Protein AF-A0A544VQ57-F1 (afdb_monomer_lite)

Sequence (130 aa):
FIDRKHGREEISYPDVQWQHESLKPVLEPTYGIILYQEQVMQIAQVLSGYTLGGADMLRRAMGKKKPEEMAKQRSVFAEGAEKNGINAELAMKIFDLVEKFAGYGFNKSHSAAYALVSYQTLWLKAHYPA

Organism: NCBI:txid49897

Radius of gyration: 17.2 Å; chains: 1; bounding box: 45×35×52 Å

Foldseek 3Di:
DVCLVVVNDQAAQQDPVQGDPLSCVLCVVVSNDQAALVSQLVLLCRQQVDDSVRSVQQLVCLQVVDPVSPVVNLVSSLNSNVVVVHDSVSSSVVVVVSSVCSNRHHHVVVVVVVVVVVVVVVVCCVPPVD

pLDDT: mean 94.95, std 3.56, range [80.88, 98.56]

InterPro domains:
  IPR004805 Error-prone DNA polymerase/DNA polymerase III subunit alpha DnaE/PolC [PTHR32294] (1-130)
  IPR040982 DNA polymerase III alpha subunit finger domain [PF17657] (1-85)

Secondary structure (DSSP, 8-state):
-HHHHTTSS---SB-SSSB-GGGHHHHGGGTT---BHHHHHHHHHHHH---HHHHHHHHHHHHHT-HHHHHHHHHHHHHHHHHTT--HHHHHHHHHHHHHHHTT-B-HHHHHHHHHHHHHHHHHHHH---

Structure (mmCIF, N/CA/C/O backbone):
data_AF-A0A544VQ57-F1
#
_entry.id   AF-A0A544VQ57-F1
#
loop_
_atom_site.group_PDB
_atom_site.id
_atom_site.type_symbol
_atom_site.label_atom_id
_atom_site.label_alt_id
_atom_site.label_comp_id
_atom_site.label_asym_id
_atom_site.label_entity_id
_atom_site.label_seq_id
_atom_site.pdbx_PDB_ins_code
_atom_site.Cartn_x
_atom_site.Cartn_y
_atom_site.Cartn_z
_atom_site.occupancy
_atom_site.B_iso_or_equiv
_atom_site.auth_seq_id
_atom_site.auth_comp_id
_atom_site.auth_asym_id
_atom_site.auth_atom_id
_atom_site.pdbx_PDB_model_num
ATOM 1 N N . PHE A 1 1 ? 7.131 -12.329 -1.951 1.00 92.88 1 PHE A N 1
ATOM 2 C CA . PHE A 1 1 ? 6.910 -11.797 -3.321 1.00 92.88 1 PHE A CA 1
ATOM 3 C C . PHE A 1 1 ? 7.220 -12.847 -4.374 1.00 92.88 1 PHE A C 1
ATOM 5 O O . PHE A 1 1 ? 6.317 -13.197 -5.113 1.00 92.88 1 PHE A O 1
ATOM 12 N N . ILE A 1 2 ? 8.463 -13.348 -4.451 1.00 97.25 2 ILE A N 1
ATOM 13 C CA . ILE A 1 2 ? 8.893 -14.282 -5.507 1.00 97.25 2 ILE A CA 1
ATOM 14 C C . ILE A 1 2 ? 8.024 -15.549 -5.532 1.00 97.25 2 ILE A C 1
ATOM 16 O O . ILE A 1 2 ? 7.476 -15.872 -6.581 1.00 97.25 2 ILE A O 1
ATOM 20 N N . ASP A 1 3 ? 7.837 -16.229 -4.400 1.00 97.69 3 ASP A N 1
ATOM 21 C CA . ASP A 1 3 ? 7.051 -17.472 -4.363 1.00 97.69 3 ASP A CA 1
ATOM 22 C C . ASP A 1 3 ? 5.581 -17.257 -4.725 1.00 97.69 3 ASP A C 1
ATOM 24 O O . ASP A 1 3 ? 5.069 -17.957 -5.597 1.00 97.69 3 ASP A O 1
ATOM 28 N N . ARG A 1 4 ? 4.944 -16.210 -4.186 1.00 96.94 4 ARG A N 1
ATOM 29 C CA . ARG A 1 4 ? 3.589 -15.789 -4.586 1.00 96.94 4 ARG A CA 1
ATOM 30 C C . ARG A 1 4 ? 3.475 -15.464 -6.079 1.00 96.94 4 ARG A C 1
ATOM 32 O O . ARG A 1 4 ? 2.544 -15.915 -6.734 1.00 96.94 4 ARG A O 1
ATOM 39 N N . LYS A 1 5 ? 4.445 -14.733 -6.646 1.00 96.25 5 LYS A N 1
ATOM 40 C CA . LYS A 1 5 ? 4.489 -14.409 -8.085 1.00 96.25 5 LYS A CA 1
ATOM 41 C C . LYS A 1 5 ? 4.545 -15.661 -8.961 1.00 96.25 5 LYS A C 1
ATOM 43 O O . LYS A 1 5 ? 4.015 -15.657 -10.066 1.00 96.25 5 LYS A O 1
ATOM 48 N N . HIS A 1 6 ? 5.197 -16.712 -8.479 1.00 97.50 6 HIS A N 1
ATOM 49 C CA . HIS A 1 6 ? 5.323 -17.983 -9.183 1.00 97.50 6 HIS A CA 1
ATOM 50 C C . HIS A 1 6 ? 4.289 -19.034 -8.751 1.00 97.50 6 HIS A C 1
ATOM 52 O O . HIS A 1 6 ? 4.428 -20.191 -9.137 1.00 97.50 6 HIS A O 1
ATOM 58 N N . GLY A 1 7 ? 3.279 -18.662 -7.956 1.00 96.00 7 GLY A N 1
ATOM 59 C CA . GLY A 1 7 ? 2.218 -19.573 -7.518 1.00 96.00 7 GLY A CA 1
ATOM 60 C C . GLY A 1 7 ? 2.679 -20.692 -6.577 1.00 96.00 7 GLY A C 1
ATOM 61 O O . GLY A 1 7 ? 2.006 -21.709 -6.475 1.00 96.00 7 GLY A O 1
ATOM 62 N N . ARG A 1 8 ? 3.830 -20.533 -5.909 1.00 97.50 8 ARG A N 1
ATOM 63 C CA . ARG A 1 8 ? 4.362 -21.505 -4.932 1.00 97.50 8 ARG A CA 1
ATOM 64 C C . ARG A 1 8 ? 3.895 -21.251 -3.499 1.00 97.50 8 ARG A C 1
ATOM 66 O O . ARG A 1 8 ? 4.124 -22.080 -2.628 1.00 97.50 8 ARG A O 1
ATOM 73 N N . GLU A 1 9 ? 3.276 -20.103 -3.260 1.00 96.12 9 GLU A N 1
ATOM 74 C CA . GLU A 1 9 ? 2.713 -19.684 -1.978 1.00 96.12 9 GLU A CA 1
ATOM 75 C C . GLU A 1 9 ? 1.345 -19.051 -2.256 1.00 96.12 9 GLU A C 1
ATOM 77 O O . GLU A 1 9 ? 1.218 -18.260 -3.198 1.00 96.12 9 GLU A O 1
ATOM 82 N N . GLU A 1 10 ? 0.334 -19.390 -1.454 1.00 95.19 10 GLU A N 1
ATOM 83 C CA . GLU A 1 10 ? -0.982 -18.756 -1.544 1.00 95.19 10 GLU A CA 1
ATOM 84 C C . GLU A 1 10 ? -0.903 -17.259 -1.215 1.00 95.19 10 GLU A C 1
ATOM 86 O O . GLU A 1 10 ? -0.103 -16.804 -0.392 1.00 95.19 10 GLU A O 1
ATOM 91 N N . ILE A 1 11 ? -1.737 -16.466 -1.887 1.00 96.81 11 ILE A N 1
ATOM 92 C CA . ILE A 1 11 ? -1.783 -15.019 -1.685 1.00 96.81 11 ILE A CA 1
ATOM 93 C C . ILE A 1 11 ? -2.802 -14.706 -0.594 1.00 96.81 11 ILE A C 1
ATOM 95 O O . ILE A 1 11 ? -3.976 -15.041 -0.722 1.00 96.81 11 ILE A O 1
ATOM 99 N N . SER A 1 12 ? -2.353 -13.999 0.440 1.00 96.38 12 SER A N 1
ATOM 100 C CA . SER A 1 12 ? -3.200 -13.457 1.508 1.00 96.38 12 SER A CA 1
ATOM 101 C C . SER A 1 12 ? -3.173 -11.931 1.501 1.00 96.38 12 SER A C 1
ATOM 103 O O . SER A 1 12 ? -2.200 -11.330 1.042 1.00 96.38 12 SER A O 1
ATOM 105 N N . TYR A 1 13 ? -4.224 -11.294 2.018 1.00 96.75 13 TYR A N 1
ATOM 106 C CA . TYR A 1 13 ? -4.418 -9.843 1.902 1.00 96.75 13 TYR A CA 1
ATOM 107 C C . TYR A 1 13 ? -4.610 -9.153 3.267 1.00 96.75 13 TYR A C 1
ATOM 109 O O . TYR A 1 13 ? -5.754 -8.929 3.665 1.00 96.75 13 TYR A O 1
ATOM 117 N N . PRO A 1 14 ? -3.538 -8.738 3.978 1.00 94.94 14 PRO A N 1
ATOM 118 C CA . PRO A 1 14 ? -2.111 -8.902 3.656 1.00 94.94 14 PRO A CA 1
ATOM 119 C C . PRO A 1 14 ? -1.441 -10.167 4.223 1.00 94.94 14 PRO A C 1
ATOM 121 O O . PRO A 1 14 ? -0.365 -10.555 3.761 1.00 94.94 14 PRO A O 1
ATOM 124 N N . ASP A 1 15 ? -2.036 -10.781 5.245 1.00 95.81 15 ASP A N 1
ATOM 125 C CA . ASP A 1 15 ? -1.423 -11.838 6.055 1.00 95.81 15 ASP A CA 1
ATOM 126 C C . ASP A 1 15 ? -2.320 -13.079 6.130 1.00 95.81 15 ASP A C 1
ATOM 128 O O . ASP A 1 15 ? -3.535 -12.973 6.009 1.00 95.81 15 ASP A O 1
ATOM 132 N N . VAL A 1 16 ? -1.730 -14.260 6.328 1.00 93.69 16 VAL A N 1
ATOM 133 C CA . VAL A 1 16 ? -2.462 -15.539 6.352 1.00 93.69 16 VAL A CA 1
ATOM 134 C C . VAL A 1 16 ? -3.528 -15.559 7.452 1.00 93.69 16 VAL A C 1
ATOM 136 O O . VAL A 1 16 ? -4.631 -16.058 7.232 1.00 93.69 16 VAL A O 1
ATOM 139 N N . GLN A 1 17 ? -3.209 -14.998 8.620 1.00 94.44 17 GLN A N 1
ATOM 140 C CA . GLN A 1 17 ? -4.100 -14.958 9.780 1.00 94.44 17 GLN A CA 1
ATOM 141 C C . GLN A 1 17 ? -4.955 -13.691 9.785 1.00 94.44 17 GLN A C 1
ATOM 143 O O . GLN A 1 17 ? -6.139 -13.736 10.113 1.00 94.44 17 GLN A O 1
ATOM 148 N N . TRP A 1 18 ? -4.356 -12.561 9.411 1.00 96.00 18 TRP A N 1
ATOM 149 C CA . TRP A 1 18 ? -4.965 -11.239 9.543 1.00 96.00 18 TRP A CA 1
ATOM 150 C C . TRP A 1 18 ? -5.214 -10.626 8.165 1.00 96.00 18 TRP A C 1
ATOM 152 O O . TRP A 1 18 ? -4.515 -9.705 7.739 1.00 96.00 18 TRP A O 1
ATOM 162 N N . GLN A 1 19 ? -6.208 -11.163 7.458 1.00 95.94 19 GLN A N 1
ATOM 163 C CA . GLN A 1 19 ? -6.617 -10.705 6.129 1.00 95.94 19 GLN A CA 1
ATOM 164 C C . GLN A 1 19 ? -8.095 -10.356 6.052 1.00 95.94 19 GLN A C 1
ATOM 166 O O . GLN A 1 19 ? -8.917 -10.853 6.817 1.00 95.94 19 GLN A O 1
ATOM 171 N N . HIS A 1 20 ? -8.422 -9.506 5.083 1.00 96.69 20 HIS A N 1
ATOM 172 C CA . HIS A 1 20 ? -9.793 -9.128 4.782 1.00 96.69 20 HIS A CA 1
ATOM 173 C C . HIS A 1 20 ? -9.979 -8.982 3.267 1.00 96.69 20 HIS A C 1
ATOM 175 O O . HIS A 1 20 ? -9.172 -8.330 2.602 1.00 96.69 20 HIS A O 1
ATOM 181 N N . GLU A 1 21 ? -11.050 -9.557 2.709 1.00 95.44 21 GLU A N 1
ATOM 182 C CA . GLU A 1 21 ? -11.279 -9.603 1.253 1.00 95.44 21 GLU A CA 1
ATOM 183 C C . GLU A 1 21 ? -11.328 -8.214 0.606 1.00 95.44 21 GLU A C 1
ATOM 185 O O . GLU A 1 21 ? -10.853 -8.032 -0.516 1.00 95.44 21 GLU A O 1
ATOM 190 N N . SER A 1 22 ? -11.825 -7.208 1.333 1.00 96.38 22 SER A N 1
ATOM 191 C CA . SER A 1 22 ? -11.872 -5.824 0.844 1.00 96.38 22 SER A CA 1
ATOM 192 C C . SER A 1 22 ? -10.492 -5.238 0.523 1.00 96.38 22 SER A C 1
ATOM 194 O O . SER A 1 22 ? -10.404 -4.269 -0.227 1.00 96.38 22 SER A O 1
ATOM 196 N N . LEU A 1 23 ? -9.403 -5.825 1.035 1.00 97.50 23 LEU A N 1
ATOM 197 C CA . LEU A 1 23 ? -8.037 -5.395 0.738 1.00 97.50 23 LEU A CA 1
ATOM 198 C C . LEU A 1 23 ? -7.478 -5.972 -0.560 1.00 97.50 23 LEU A C 1
ATOM 200 O O . LEU A 1 23 ? -6.453 -5.483 -1.046 1.00 97.50 23 LEU A O 1
ATOM 204 N N . LYS A 1 24 ? -8.137 -6.974 -1.153 1.00 97.44 24 LYS A N 1
ATOM 205 C CA . LYS A 1 24 ? -7.690 -7.591 -2.404 1.00 97.44 24 LYS A CA 1
ATOM 206 C C . LYS A 1 24 ? -7.453 -6.557 -3.516 1.00 97.44 24 LYS A C 1
ATOM 208 O O . LYS A 1 24 ? -6.339 -6.541 -4.031 1.00 97.44 24 LYS A O 1
ATOM 213 N N . PRO A 1 25 ? -8.371 -5.619 -3.827 1.00 97.12 25 PRO A N 1
ATOM 214 C CA . PRO A 1 25 ? -8.140 -4.622 -4.879 1.00 97.12 25 PRO A CA 1
ATOM 215 C C . PRO A 1 25 ? -6.920 -3.717 -4.633 1.00 97.12 25 PRO A C 1
ATOM 217 O O . PRO A 1 25 ? -6.317 -3.210 -5.576 1.00 97.12 25 PRO A O 1
ATOM 220 N N . VAL A 1 26 ? -6.543 -3.505 -3.368 1.00 97.12 26 VAL A N 1
ATOM 221 C CA . VAL A 1 26 ? -5.418 -2.640 -2.974 1.00 97.12 26 VAL A CA 1
ATOM 222 C C . VAL A 1 26 ? -4.079 -3.378 -3.077 1.00 97.12 26 VAL A C 1
ATOM 224 O O . VAL A 1 26 ? -3.057 -2.794 -3.454 1.00 97.12 26 VAL A O 1
ATOM 227 N N . LEU A 1 27 ? -4.072 -4.665 -2.730 1.00 97.50 27 LEU A N 1
ATOM 228 C CA . LEU A 1 27 ? -2.858 -5.454 -2.510 1.00 97.50 27 LEU A CA 1
ATOM 229 C C . LEU A 1 27 ? -2.600 -6.518 -3.588 1.00 97.50 27 LEU A C 1
ATOM 231 O O . LEU A 1 27 ? -1.501 -7.064 -3.658 1.00 97.50 27 LEU A O 1
ATOM 235 N N . GLU A 1 28 ? -3.567 -6.809 -4.455 1.00 97.00 28 GLU A N 1
ATOM 236 C CA . GLU A 1 28 ? -3.426 -7.759 -5.564 1.00 97.00 28 GLU A CA 1
ATOM 237 C C . GLU A 1 28 ? -2.257 -7.430 -6.505 1.00 97.00 28 GLU A C 1
ATOM 239 O O . GLU A 1 28 ? -1.450 -8.332 -6.747 1.00 97.00 28 GLU A O 1
ATOM 244 N N . PRO A 1 29 ? -2.035 -6.169 -6.936 1.00 95.81 29 PRO A N 1
ATOM 245 C CA . PRO A 1 29 ? -0.890 -5.836 -7.789 1.00 95.81 29 PRO A CA 1
ATOM 246 C C . PRO A 1 29 ? 0.481 -6.115 -7.150 1.00 95.81 29 PRO A C 1
ATOM 248 O O . PRO A 1 29 ? 1.491 -6.170 -7.851 1.00 95.81 29 PRO A O 1
ATOM 251 N N . THR A 1 30 ? 0.535 -6.266 -5.824 1.00 96.81 30 THR A N 1
ATOM 252 C CA . THR A 1 30 ? 1.752 -6.552 -5.051 1.00 96.81 30 THR A CA 1
ATOM 253 C C . THR A 1 30 ? 1.709 -7.925 -4.377 1.00 96.81 30 THR A C 1
ATOM 255 O O . THR A 1 30 ? 2.484 -8.181 -3.455 1.00 96.81 30 THR A O 1
ATOM 258 N N . TYR A 1 31 ? 0.851 -8.838 -4.849 1.00 97.31 31 TYR A N 1
ATOM 259 C CA . TYR A 1 31 ? 0.716 -10.204 -4.326 1.00 97.31 31 TYR A CA 1
ATOM 260 C C . TYR A 1 31 ? 0.440 -10.243 -2.813 1.00 97.31 31 TYR A C 1
ATOM 262 O O . TYR A 1 31 ? 1.050 -11.018 -2.069 1.00 97.31 31 TYR A O 1
ATOM 270 N N . GLY A 1 32 ? -0.437 -9.360 -2.333 1.00 96.38 32 GLY A N 1
ATOM 271 C CA . GLY A 1 32 ? -0.813 -9.291 -0.921 1.00 96.38 32 GLY A CA 1
ATOM 272 C C . GLY A 1 32 ? 0.145 -8.491 -0.037 1.00 96.38 32 GLY A C 1
ATOM 273 O O . GLY A 1 32 ? -0.111 -8.315 1.147 1.00 96.38 32 GLY A O 1
ATOM 274 N N . ILE A 1 33 ? 1.258 -7.994 -0.580 1.00 95.50 33 ILE A N 1
ATOM 275 C CA . ILE A 1 33 ? 2.308 -7.344 0.212 1.00 95.50 33 ILE A CA 1
ATOM 276 C C . ILE A 1 33 ? 2.041 -5.844 0.296 1.00 95.50 33 ILE A C 1
ATOM 278 O O . ILE A 1 33 ? 1.910 -5.180 -0.733 1.00 95.50 33 ILE A O 1
ATOM 282 N N . ILE A 1 34 ? 2.024 -5.294 1.510 1.00 95.50 34 ILE A N 1
ATOM 283 C CA . ILE A 1 34 ? 2.015 -3.843 1.727 1.00 95.50 34 ILE A CA 1
ATOM 284 C C . ILE A 1 34 ? 3.404 -3.312 1.364 1.00 95.50 34 ILE A C 1
ATOM 286 O O . ILE A 1 34 ? 4.378 -3.574 2.067 1.00 95.50 34 ILE A O 1
ATOM 290 N N . LEU A 1 35 ? 3.499 -2.597 0.244 1.00 94.94 35 LEU A N 1
ATOM 291 C CA . LEU A 1 35 ? 4.768 -2.123 -0.314 1.00 94.94 35 LEU A CA 1
ATOM 292 C C . LEU A 1 35 ? 4.803 -0.601 -0.468 1.00 94.94 35 LEU A C 1
ATOM 294 O O . LEU A 1 35 ? 5.837 0.028 -0.234 1.00 94.94 35 LEU A O 1
ATOM 298 N N . TYR A 1 36 ? 3.682 -0.008 -0.877 1.00 95.25 36 TYR A N 1
ATOM 299 C CA . TYR A 1 36 ? 3.613 1.407 -1.219 1.00 95.25 36 TYR A CA 1
ATOM 300 C C . TYR A 1 36 ? 2.905 2.245 -0.157 1.00 95.25 36 TYR A C 1
ATOM 302 O O . TYR A 1 36 ? 1.953 1.808 0.489 1.00 95.25 36 TYR A O 1
ATOM 310 N N . GLN A 1 37 ? 3.322 3.502 -0.043 1.00 93.94 37 GLN A N 1
ATOM 311 C CA . GLN A 1 37 ? 2.674 4.514 0.791 1.00 93.94 37 GLN A CA 1
ATOM 312 C C . GLN A 1 37 ? 1.204 4.714 0.413 1.00 93.94 37 GLN A C 1
ATOM 314 O O . GLN A 1 37 ? 0.342 4.861 1.274 1.00 93.94 37 GLN A O 1
ATOM 319 N N . GLU A 1 38 ? 0.906 4.669 -0.879 1.00 94.25 38 GLU A N 1
ATOM 320 C CA . GLU A 1 38 ? -0.441 4.789 -1.416 1.00 94.25 38 GLU A CA 1
ATOM 321 C C . GLU A 1 38 ? -1.332 3.613 -0.980 1.00 94.25 38 GLU A C 1
ATOM 323 O O . GLU A 1 38 ? -2.519 3.811 -0.734 1.00 94.25 38 GLU A O 1
ATOM 328 N N . GLN A 1 39 ? -0.767 2.412 -0.790 1.00 96.31 39 GLN A N 1
ATOM 329 C CA . GLN A 1 39 ? -1.519 1.263 -0.269 1.00 96.31 39 GLN A CA 1
ATOM 330 C C . GLN A 1 39 ? -1.886 1.450 1.203 1.00 96.31 39 GLN A C 1
ATOM 332 O O . GLN A 1 39 ? -3.010 1.142 1.580 1.00 96.31 39 GLN A O 1
ATOM 337 N N . VAL A 1 40 ? -0.987 2.010 2.024 1.00 94.44 40 VAL A N 1
ATOM 338 C CA . VAL A 1 40 ? -1.287 2.370 3.426 1.00 94.44 40 VAL A CA 1
ATOM 339 C C . VAL A 1 40 ? -2.500 3.296 3.491 1.00 94.44 40 VAL A C 1
ATOM 341 O O . VAL A 1 40 ? -3.420 3.073 4.276 1.00 94.44 40 VAL A O 1
ATOM 344 N N . MET A 1 41 ? -2.525 4.308 2.621 1.00 95.12 41 MET A N 1
ATOM 345 C CA . MET A 1 41 ? -3.645 5.238 2.542 1.00 95.12 41 MET A CA 1
ATOM 346 C C . MET A 1 41 ? -4.935 4.514 2.138 1.00 95.12 41 MET A C 1
ATOM 348 O O . MET A 1 41 ? -5.937 4.631 2.835 1.00 95.12 41 MET A O 1
ATOM 352 N N . GLN A 1 42 ? -4.902 3.723 1.062 1.00 96.75 42 GLN A N 1
ATOM 353 C CA . GLN A 1 42 ? -6.070 2.992 0.563 1.00 96.75 42 GLN A CA 1
ATOM 354 C C . GLN A 1 42 ? -6.624 1.979 1.575 1.00 96.75 42 GLN A C 1
ATOM 356 O O . GLN A 1 42 ? -7.840 1.876 1.706 1.00 96.75 42 GLN A O 1
ATOM 361 N N . ILE A 1 43 ? -5.769 1.284 2.335 1.00 97.06 43 ILE A N 1
ATOM 362 C CA . ILE A 1 43 ? -6.197 0.371 3.410 1.00 97.06 43 ILE A CA 1
ATOM 363 C C . ILE A 1 43 ? -7.045 1.118 4.446 1.00 97.06 43 ILE A C 1
ATOM 365 O O . ILE A 1 43 ? -8.109 0.636 4.823 1.00 97.06 43 ILE A O 1
ATOM 369 N N . ALA A 1 44 ? -6.624 2.314 4.865 1.00 96.75 44 ALA A N 1
ATOM 370 C CA . ALA A 1 44 ? -7.381 3.118 5.825 1.00 96.75 44 ALA A CA 1
ATOM 371 C C . ALA A 1 44 ? -8.720 3.619 5.268 1.00 96.75 44 ALA A C 1
ATOM 373 O O . ALA A 1 44 ? -9.706 3.698 6.001 1.00 96.75 44 ALA A O 1
ATOM 374 N N . GLN A 1 45 ? -8.784 3.933 3.972 1.00 97.50 45 GLN A N 1
ATOM 375 C CA . GLN A 1 45 ? -10.048 4.305 3.330 1.00 97.50 45 GLN A CA 1
ATOM 376 C C . GLN A 1 45 ? -11.012 3.120 3.277 1.00 97.50 45 GLN A C 1
ATOM 378 O O . GLN A 1 45 ? -12.178 3.260 3.633 1.00 97.50 45 GLN A O 1
ATOM 383 N N . VAL A 1 46 ? -10.511 1.957 2.861 1.00 97.25 46 VAL A N 1
ATOM 384 C CA . VAL A 1 46 ? -11.311 0.744 2.678 1.00 97.25 46 VAL A CA 1
ATOM 385 C C . VAL A 1 46 ? -11.796 0.181 4.010 1.00 97.25 46 VAL A C 1
ATOM 387 O O . VAL A 1 46 ? -12.967 -0.168 4.123 1.00 97.25 46 VAL A O 1
ATOM 390 N N . LEU A 1 47 ? -10.918 0.072 5.010 1.00 97.12 47 LEU A N 1
ATOM 391 C CA . LEU A 1 47 ? -11.286 -0.533 6.289 1.00 97.12 47 LEU A CA 1
ATOM 392 C C . LEU A 1 47 ? -11.972 0.455 7.220 1.00 97.12 47 LEU A C 1
ATOM 394 O O . LEU A 1 47 ? -12.928 0.074 7.877 1.00 97.12 47 LEU A O 1
ATOM 398 N N . SER A 1 48 ? -11.559 1.720 7.238 1.00 97.19 48 SER A N 1
ATOM 399 C CA . SER A 1 48 ? -11.999 2.666 8.272 1.00 97.19 48 SER A CA 1
ATOM 400 C C . SER A 1 48 ? -12.677 3.922 7.726 1.00 97.19 48 SER A C 1
ATOM 402 O O . SER A 1 48 ? -12.914 4.864 8.477 1.00 97.19 48 SER A O 1
ATOM 404 N N . GLY A 1 49 ? -12.984 3.976 6.426 1.00 96.75 49 GLY A N 1
ATOM 405 C CA . GLY A 1 49 ? -13.747 5.080 5.833 1.00 96.75 49 GLY A CA 1
ATOM 406 C C . GLY A 1 49 ? -13.000 6.415 5.810 1.00 96.75 49 GLY A C 1
ATOM 407 O O . GLY A 1 49 ? -13.619 7.477 5.750 1.00 96.75 49 GLY A O 1
ATOM 408 N N . TYR A 1 50 ? -11.667 6.391 5.876 1.00 97.62 50 TYR A N 1
ATOM 409 C CA . TYR A 1 50 ? -10.864 7.608 5.838 1.00 97.62 50 TYR A CA 1
ATOM 410 C C . TYR A 1 50 ? -11.107 8.412 4.551 1.00 97.62 50 TYR A C 1
ATOM 412 O O . TYR A 1 50 ? -11.141 7.882 3.436 1.00 97.62 50 TYR A O 1
ATOM 420 N N . THR A 1 51 ? -11.176 9.736 4.687 1.00 96.81 51 THR A N 1
ATOM 421 C CA . THR A 1 51 ? -11.015 10.628 3.532 1.00 96.81 51 THR A CA 1
ATOM 422 C C . THR A 1 51 ? -9.577 10.548 3.018 1.00 96.81 51 THR A C 1
ATOM 424 O O . THR A 1 51 ? -8.663 10.169 3.753 1.00 96.81 51 THR A O 1
ATOM 427 N N . LEU A 1 52 ? -9.340 10.961 1.770 1.00 91.75 52 LEU A N 1
ATOM 428 C CA . LEU A 1 52 ? -7.986 10.966 1.205 1.00 91.75 52 LEU A CA 1
ATOM 429 C C . LEU A 1 52 ? -7.011 11.808 2.052 1.00 91.75 52 LEU A C 1
ATOM 431 O O . LEU A 1 52 ? -5.882 11.391 2.305 1.00 91.75 52 LEU A O 1
ATOM 435 N N . GLY A 1 53 ? -7.471 12.965 2.542 1.00 94.62 53 GLY A N 1
ATOM 436 C CA . GLY A 1 53 ? -6.688 13.831 3.426 1.00 94.62 53 GLY A CA 1
ATOM 437 C C . GLY A 1 53 ? -6.422 13.198 4.793 1.00 94.62 53 GLY A C 1
ATOM 438 O O . GLY A 1 53 ? -5.295 13.250 5.283 1.00 94.62 53 GLY A O 1
ATOM 439 N N . GLY A 1 54 ? -7.423 12.536 5.383 1.00 95.75 54 GLY A N 1
ATOM 440 C CA . GLY A 1 54 ? -7.233 11.778 6.620 1.00 95.75 54 GLY A CA 1
ATOM 441 C C . GLY A 1 54 ? -6.215 10.651 6.447 1.00 95.75 54 GLY A C 1
ATOM 442 O O . GLY A 1 54 ? -5.382 10.420 7.321 1.00 95.75 54 GLY A O 1
ATOM 443 N N . ALA A 1 55 ? -6.251 9.955 5.309 1.00 95.94 55 ALA A N 1
ATOM 444 C CA . ALA A 1 55 ? -5.364 8.830 5.040 1.00 95.94 55 ALA A CA 1
ATOM 445 C C . ALA A 1 55 ? -3.901 9.284 4.883 1.00 95.94 55 ALA A C 1
ATOM 447 O O . ALA A 1 55 ? -2.988 8.611 5.364 1.00 95.94 55 ALA A O 1
ATOM 448 N N . ASP A 1 56 ? -3.657 10.460 4.288 1.00 92.75 56 ASP A N 1
ATOM 449 C CA . ASP A 1 56 ? -2.309 11.049 4.267 1.00 92.75 56 ASP A CA 1
ATOM 450 C C . ASP A 1 56 ? -1.843 11.460 5.674 1.00 92.75 56 ASP A C 1
ATOM 452 O O . ASP A 1 56 ? -0.670 11.280 6.006 1.00 92.75 56 ASP A O 1
ATOM 456 N N . MET A 1 57 ? -2.743 11.952 6.535 1.00 93.19 57 MET A N 1
ATOM 457 C CA . MET A 1 57 ? -2.408 12.237 7.937 1.00 93.19 57 MET A CA 1
ATOM 458 C C . MET A 1 57 ? -1.964 10.974 8.681 1.00 93.19 57 MET A C 1
ATOM 460 O O . MET A 1 57 ? -0.929 11.006 9.351 1.00 93.19 57 MET A O 1
ATOM 464 N N . LEU A 1 58 ? -2.670 9.852 8.496 1.00 94.25 58 LEU A N 1
ATOM 465 C CA . LEU A 1 58 ? -2.263 8.549 9.028 1.00 94.25 58 LEU A CA 1
ATOM 466 C C . LEU A 1 58 ? -0.872 8.146 8.523 1.00 94.25 58 LEU A C 1
ATOM 468 O O . LEU A 1 58 ? 0.019 7.856 9.322 1.00 94.25 58 LEU A O 1
ATOM 472 N N . ARG A 1 59 ? -0.652 8.189 7.203 1.00 92.88 59 ARG A N 1
ATOM 473 C CA . ARG A 1 59 ? 0.641 7.853 6.585 1.00 92.88 59 ARG A CA 1
ATOM 474 C C . ARG A 1 59 ? 1.783 8.690 7.175 1.00 92.88 59 ARG A C 1
ATOM 476 O O . ARG A 1 59 ? 2.851 8.162 7.488 1.00 92.88 59 ARG A O 1
ATOM 483 N N . ARG A 1 60 ? 1.571 9.999 7.356 1.00 90.88 60 ARG A N 1
ATOM 484 C CA . ARG A 1 60 ? 2.557 10.903 7.976 1.00 90.88 60 ARG A CA 1
ATOM 485 C C . ARG A 1 60 ? 2.809 10.564 9.443 1.00 90.88 60 ARG A C 1
ATOM 487 O O . ARG A 1 60 ? 3.962 10.626 9.871 1.00 90.88 60 ARG A O 1
ATOM 494 N N . ALA A 1 61 ? 1.763 10.238 10.203 1.00 92.25 61 ALA A N 1
ATOM 495 C CA . ALA A 1 61 ? 1.882 9.844 11.605 1.00 92.25 61 ALA A CA 1
ATOM 496 C C . ALA A 1 61 ? 2.728 8.571 11.747 1.00 92.25 61 ALA A C 1
ATOM 498 O O . ALA A 1 61 ? 3.693 8.570 12.514 1.00 92.25 61 ALA A O 1
ATOM 499 N N . MET A 1 62 ? 2.457 7.557 10.917 1.00 90.38 62 MET A N 1
ATOM 500 C CA . MET A 1 62 ? 3.215 6.304 10.892 1.00 90.38 62 MET A CA 1
ATOM 501 C C . MET A 1 62 ? 4.686 6.513 10.507 1.00 90.38 62 MET A C 1
ATOM 503 O O . MET A 1 62 ? 5.579 5.938 11.125 1.00 90.38 62 MET A O 1
ATOM 507 N N . GLY A 1 63 ? 4.968 7.390 9.538 1.00 87.31 63 GLY A N 1
ATOM 508 C CA . GLY A 1 63 ? 6.346 7.718 9.158 1.00 87.31 63 GLY A CA 1
ATOM 509 C C . GLY A 1 63 ? 7.126 8.452 10.256 1.00 87.31 63 GLY A C 1
ATOM 510 O O . GLY A 1 63 ? 8.315 8.203 10.444 1.00 87.31 63 GLY A O 1
ATOM 511 N N . LYS A 1 64 ? 6.465 9.346 11.007 1.00 87.44 64 LYS A N 1
ATOM 512 C CA . LYS A 1 64 ? 7.090 10.113 12.102 1.00 87.44 64 LYS A CA 1
ATOM 513 C C . LYS A 1 64 ? 7.181 9.345 13.422 1.00 87.44 64 LYS A C 1
ATOM 515 O O . LYS A 1 64 ? 7.931 9.779 14.292 1.00 87.44 64 LYS A O 1
ATOM 520 N N . LYS A 1 65 ? 6.414 8.260 13.587 1.00 84.56 65 LYS A N 1
ATOM 521 C CA . LYS A 1 65 ? 6.382 7.400 14.786 1.00 84.56 65 LYS A CA 1
ATOM 522 C C . LYS A 1 65 ? 6.161 8.166 16.098 1.00 84.56 65 LYS A C 1
ATOM 524 O O . LYS A 1 65 ? 6.746 7.835 17.125 1.00 84.56 65 LYS A O 1
ATOM 529 N N . LYS A 1 66 ? 5.336 9.220 16.075 1.00 86.25 66 LYS A N 1
ATOM 530 C CA . LYS A 1 66 ? 4.991 9.981 17.288 1.00 86.25 66 LYS A CA 1
ATOM 531 C C . LYS A 1 66 ? 3.914 9.225 18.079 1.00 86.25 66 LYS A C 1
ATOM 533 O O . LYS A 1 66 ? 2.812 9.100 17.543 1.00 86.25 66 LYS A O 1
ATOM 538 N N . PRO A 1 67 ? 4.176 8.776 19.323 1.00 88.31 67 PRO A N 1
ATOM 539 C CA . PRO A 1 67 ? 3.246 7.919 20.065 1.00 88.31 67 PRO A CA 1
ATOM 540 C C . PRO A 1 67 ? 1.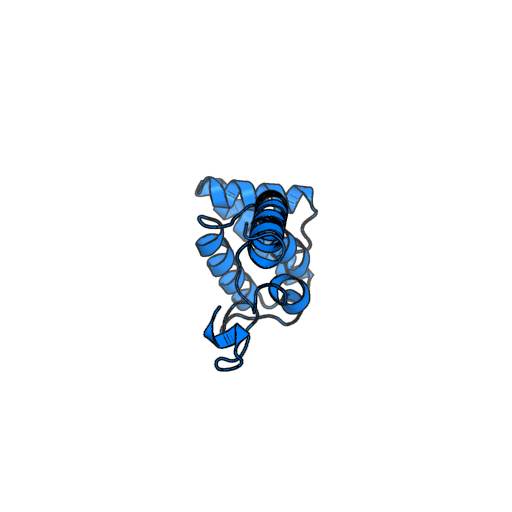847 8.520 20.238 1.00 88.31 67 PRO A C 1
ATOM 542 O O . PRO A 1 67 ? 0.854 7.842 20.003 1.00 88.31 67 PRO A O 1
ATOM 545 N N . GLU A 1 68 ? 1.759 9.809 20.574 1.00 91.31 68 GLU A N 1
ATOM 546 C CA . GLU A 1 68 ? 0.478 10.496 20.793 1.00 91.31 68 GLU A CA 1
ATOM 547 C C . GLU A 1 68 ? -0.377 10.583 19.521 1.00 91.31 68 GLU A C 1
ATOM 549 O O . GLU A 1 68 ? -1.584 10.358 19.556 1.00 91.31 68 GLU A O 1
ATOM 554 N N . GLU A 1 69 ? 0.245 10.884 18.379 1.00 91.44 69 GLU A N 1
ATOM 555 C CA . GLU A 1 69 ? -0.459 10.961 17.095 1.00 91.44 69 GLU A CA 1
ATOM 556 C C . GLU A 1 69 ? -0.869 9.573 16.605 1.00 91.44 69 GLU A C 1
ATOM 558 O O . GLU A 1 69 ? -1.981 9.401 16.110 1.00 91.44 69 GLU A O 1
ATOM 563 N N . MET A 1 70 ? -0.012 8.568 16.801 1.00 91.38 70 MET A N 1
ATOM 564 C CA . MET A 1 70 ? -0.349 7.183 16.485 1.00 91.38 70 MET A CA 1
ATOM 565 C C . MET A 1 70 ? -1.507 6.670 17.335 1.00 91.38 70 MET A C 1
ATOM 567 O O . MET A 1 70 ? -2.410 6.052 16.784 1.00 91.38 70 MET A O 1
ATOM 571 N N . ALA A 1 71 ? -1.546 6.980 18.634 1.00 93.00 71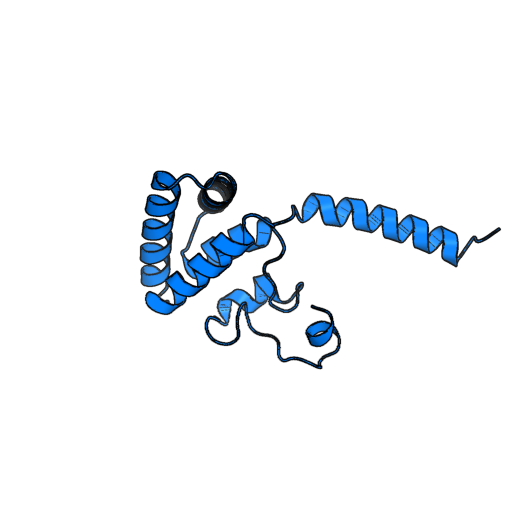 ALA A N 1
ATOM 572 C CA . ALA A 1 71 ? -2.660 6.607 19.503 1.00 93.00 71 ALA A CA 1
ATOM 573 C C . ALA A 1 71 ? -3.992 7.204 19.016 1.00 93.00 71 ALA A C 1
ATOM 575 O O . ALA A 1 71 ? -4.984 6.484 18.922 1.00 93.00 71 ALA A O 1
ATOM 576 N N . LYS A 1 72 ? -4.005 8.486 18.619 1.00 94.38 72 LYS A N 1
ATOM 577 C CA . LYS A 1 72 ? -5.195 9.123 18.024 1.00 94.38 72 LYS A CA 1
ATOM 578 C C . LYS A 1 72 ? -5.631 8.412 16.747 1.00 94.38 72 LYS A C 1
ATOM 580 O O . LYS A 1 72 ? -6.803 8.093 16.586 1.00 94.38 72 LYS A O 1
ATOM 585 N N . GLN A 1 73 ? -4.687 8.152 15.844 1.00 95.88 73 GLN A N 1
ATOM 586 C CA . GLN A 1 73 ? -4.976 7.467 14.588 1.00 95.88 73 GLN A CA 1
ATOM 587 C C . GLN A 1 73 ? -5.472 6.035 14.802 1.00 95.88 73 GLN A C 1
ATOM 589 O O . GLN A 1 73 ? -6.351 5.580 14.079 1.00 95.88 73 GLN A O 1
ATOM 594 N N . ARG A 1 74 ? -4.955 5.351 15.823 1.00 95.56 74 ARG A N 1
ATOM 595 C CA . ARG A 1 74 ? -5.386 4.012 16.215 1.00 95.56 74 ARG A CA 1
ATOM 596 C C . ARG A 1 74 ? -6.858 4.003 16.632 1.00 95.56 74 ARG A C 1
ATOM 598 O O . ARG A 1 74 ? -7.608 3.154 16.162 1.00 95.56 74 ARG A O 1
ATOM 605 N N . SER A 1 75 ? -7.281 4.974 17.442 1.00 95.50 75 SER A N 1
ATOM 606 C CA . SER A 1 75 ? -8.689 5.126 17.833 1.00 95.50 75 SER A CA 1
ATOM 607 C C . SER A 1 75 ? -9.591 5.444 16.639 1.00 95.50 75 SER A C 1
ATOM 609 O O . SER A 1 75 ? -10.603 4.778 16.448 1.00 95.50 75 SER A O 1
ATOM 611 N N . VAL A 1 76 ? -9.198 6.396 15.784 1.00 96.50 76 VAL A N 1
ATOM 612 C CA . VAL A 1 76 ? -9.984 6.765 14.589 1.00 96.50 76 VAL A CA 1
ATOM 613 C C . VAL A 1 76 ? -10.121 5.583 13.624 1.00 96.50 76 VAL A C 1
ATOM 615 O O . VAL A 1 76 ? -11.196 5.356 13.070 1.00 96.50 76 VAL A O 1
ATOM 618 N N . PHE A 1 77 ? -9.057 4.799 13.442 1.00 97.75 77 PHE A N 1
ATOM 619 C CA . PHE A 1 77 ? -9.091 3.592 12.622 1.00 97.75 77 PHE A CA 1
ATOM 620 C C . PHE A 1 77 ? -10.042 2.535 13.193 1.00 97.75 77 PHE A C 1
ATOM 622 O O . PHE A 1 77 ? -10.836 1.979 12.435 1.00 97.75 77 PHE A O 1
ATOM 629 N N . ALA A 1 78 ? -9.995 2.290 14.507 1.00 97.12 78 ALA A N 1
ATOM 630 C CA . ALA A 1 78 ? -10.872 1.336 15.183 1.00 97.12 78 ALA A CA 1
ATOM 631 C C . ALA A 1 78 ? -12.352 1.724 15.048 1.00 97.12 78 ALA A C 1
ATOM 633 O O . ALA A 1 78 ? -13.160 0.919 14.590 1.00 97.12 78 ALA A O 1
ATOM 634 N N . GLU A 1 79 ? -12.692 2.977 15.363 1.00 96.88 79 GLU A N 1
ATOM 635 C CA . GLU A 1 79 ? -14.060 3.496 15.246 1.00 96.88 79 GLU A CA 1
ATOM 636 C C . GLU A 1 79 ? -14.570 3.453 13.801 1.00 96.88 79 GLU A C 1
ATOM 638 O O . GLU A 1 79 ? -15.732 3.138 13.544 1.00 96.88 79 GLU A O 1
ATOM 643 N N . GLY A 1 80 ? -13.707 3.784 12.836 1.00 97.19 80 GLY A N 1
ATOM 644 C CA . GLY A 1 80 ? -14.044 3.707 11.419 1.00 97.19 80 GLY A CA 1
ATOM 645 C C . GLY A 1 80 ? -14.284 2.271 10.954 1.00 97.19 80 GLY A C 1
ATOM 646 O O . GLY A 1 80 ? -15.218 2.023 10.193 1.00 97.19 80 GLY A O 1
ATOM 647 N N . ALA A 1 81 ? -13.471 1.324 11.428 1.00 97.75 81 ALA A N 1
ATOM 648 C CA . ALA A 1 81 ? -13.619 -0.090 11.098 1.00 97.75 81 ALA A CA 1
ATOM 649 C C . ALA A 1 81 ? -14.916 -0.676 11.660 1.00 97.75 81 ALA A C 1
ATOM 651 O O . ALA A 1 81 ? -15.640 -1.364 10.940 1.00 97.75 81 ALA A O 1
ATOM 652 N N . GLU A 1 82 ? -15.258 -0.332 12.901 1.00 96.75 82 GLU A N 1
ATOM 653 C CA . GLU A 1 82 ? -16.521 -0.730 13.523 1.00 96.75 82 GLU A CA 1
ATOM 654 C C . GLU A 1 82 ? -17.731 -0.187 12.747 1.00 96.75 82 GLU A C 1
ATOM 656 O O . GLU A 1 82 ? -18.657 -0.938 12.440 1.00 96.75 82 GLU A O 1
ATOM 661 N N . LYS A 1 83 ? -17.699 1.089 12.332 1.00 96.81 83 LYS A N 1
ATOM 662 C CA . LYS A 1 83 ? -18.753 1.697 11.494 1.00 96.81 83 LYS A CA 1
ATOM 663 C C . LYS A 1 83 ? -18.917 1.013 10.137 1.00 96.81 83 LYS A C 1
ATOM 665 O O . LYS A 1 83 ? -20.021 0.995 9.598 1.00 96.81 83 LYS A O 1
ATOM 670 N N . ASN A 1 84 ? -17.842 0.437 9.607 1.00 95.88 84 ASN A N 1
ATOM 671 C CA . ASN A 1 84 ? -17.850 -0.333 8.366 1.00 95.88 84 ASN A CA 1
ATOM 672 C C . ASN A 1 84 ? -18.204 -1.817 8.577 1.00 95.88 84 ASN A C 1
ATOM 674 O O . ASN A 1 84 ? -18.157 -2.594 7.624 1.00 95.88 84 ASN A O 1
ATOM 678 N N . GLY A 1 85 ? -18.559 -2.225 9.801 1.00 95.81 85 GLY A N 1
ATOM 679 C CA . GLY A 1 85 ? -18.932 -3.602 10.123 1.00 95.81 85 GLY A CA 1
ATOM 680 C C . GLY A 1 85 ? -17.757 -4.581 10.123 1.00 95.81 85 GLY A C 1
ATOM 681 O O . GLY A 1 85 ? -17.966 -5.788 10.016 1.00 95.81 85 GLY A O 1
ATOM 682 N N . ILE A 1 86 ? -16.522 -4.085 10.226 1.00 95.88 86 ILE A N 1
ATOM 683 C CA . ILE A 1 86 ? -15.320 -4.918 10.281 1.00 95.88 86 ILE A CA 1
ATOM 684 C C . ILE A 1 86 ? -15.020 -5.259 11.740 1.00 95.88 86 ILE A C 1
ATOM 686 O O . ILE A 1 86 ? -15.062 -4.403 12.622 1.00 95.88 86 ILE A O 1
ATOM 690 N N . ASN A 1 87 ? -14.693 -6.528 11.995 1.00 95.25 87 ASN A N 1
ATOM 691 C CA . ASN A 1 87 ? -14.319 -6.996 13.325 1.00 95.25 87 ASN A CA 1
ATOM 692 C C . ASN A 1 87 ? -13.154 -6.162 13.893 1.00 95.25 87 ASN A C 1
ATOM 694 O O . ASN A 1 87 ? -12.103 -6.038 13.261 1.00 95.25 87 ASN A O 1
ATOM 698 N N . ALA A 1 88 ? -13.342 -5.619 15.098 1.00 91.94 88 ALA A N 1
ATOM 699 C CA . ALA A 1 88 ? -12.392 -4.702 15.717 1.00 91.94 88 ALA A CA 1
ATOM 700 C C . ALA A 1 88 ? -11.017 -5.342 15.962 1.00 91.94 88 ALA A C 1
ATOM 702 O O . ALA A 1 88 ? -9.993 -4.713 15.709 1.00 91.94 88 ALA A O 1
ATOM 703 N N . GLU A 1 89 ? -10.970 -6.599 16.410 1.00 95.06 89 GLU A N 1
ATOM 704 C CA . GLU A 1 89 ? -9.704 -7.300 16.637 1.00 95.06 89 GLU A CA 1
ATOM 705 C C . GLU A 1 89 ? -8.933 -7.471 15.326 1.00 95.06 89 GLU A C 1
ATOM 707 O O . GLU A 1 89 ? -7.762 -7.097 15.245 1.00 95.06 89 GLU A O 1
ATOM 712 N N . LEU A 1 90 ? -9.607 -7.947 14.276 1.00 96.50 90 LEU A N 1
ATOM 713 C CA . LEU A 1 90 ? -9.017 -8.094 12.948 1.00 96.50 90 LEU A CA 1
ATOM 714 C C . LEU A 1 90 ? -8.516 -6.751 12.401 1.00 96.50 90 LEU A C 1
ATOM 716 O O . LEU A 1 90 ? -7.378 -6.662 11.940 1.00 96.50 90 LEU A O 1
ATOM 720 N N . ALA A 1 91 ? -9.340 -5.703 12.477 1.00 97.00 91 ALA A N 1
ATOM 721 C CA . ALA A 1 91 ? -8.974 -4.364 12.028 1.00 97.00 91 ALA A CA 1
ATOM 722 C C . ALA A 1 91 ? -7.708 -3.870 12.736 1.00 97.00 91 ALA A C 1
ATOM 724 O O . ALA A 1 91 ? -6.789 -3.372 12.086 1.00 97.00 91 ALA A O 1
ATOM 725 N N . MET A 1 92 ? -7.617 -4.073 14.052 1.00 97.31 92 MET A N 1
ATOM 726 C CA . MET A 1 92 ? -6.448 -3.652 14.813 1.00 97.31 92 MET A CA 1
ATOM 727 C C . MET A 1 92 ? -5.201 -4.476 14.504 1.00 97.31 92 MET A C 1
ATOM 729 O O . MET A 1 92 ? -4.116 -3.906 14.422 1.00 97.31 92 MET A O 1
ATOM 733 N N . LYS A 1 93 ? -5.331 -5.779 14.239 1.00 97.75 93 LYS A N 1
ATOM 734 C CA . LYS A 1 93 ? -4.203 -6.592 13.761 1.00 97.75 93 LYS A CA 1
ATOM 735 C C . LYS A 1 93 ? -3.707 -6.127 12.394 1.00 97.75 93 LYS A C 1
ATOM 737 O O . LYS A 1 93 ? -2.499 -6.033 12.184 1.00 97.75 93 LYS A O 1
ATOM 742 N N . ILE A 1 94 ? -4.616 -5.773 11.486 1.00 97.06 94 ILE A N 1
ATOM 743 C CA . ILE A 1 94 ? -4.247 -5.193 10.190 1.00 97.06 94 ILE A CA 1
ATOM 744 C C . ILE A 1 94 ? -3.574 -3.830 10.384 1.00 97.06 94 ILE A C 1
ATOM 746 O O . ILE A 1 94 ? -2.558 -3.568 9.744 1.00 97.06 94 ILE A O 1
ATOM 750 N N . PHE A 1 95 ? -4.076 -2.980 11.281 1.00 96.62 95 PHE A N 1
ATOM 751 C CA . PHE A 1 95 ? -3.440 -1.701 11.602 1.00 96.62 95 PHE A CA 1
ATOM 752 C C . PHE A 1 95 ? -1.994 -1.887 12.071 1.00 96.62 95 PHE A C 1
ATOM 754 O O . PHE A 1 95 ? -1.099 -1.219 11.555 1.00 96.62 95 PHE A O 1
ATOM 761 N N . ASP A 1 96 ? -1.752 -2.826 12.990 1.00 95.25 96 ASP A N 1
ATOM 762 C CA . ASP A 1 96 ? -0.414 -3.122 13.509 1.00 95.25 96 ASP A CA 1
ATOM 763 C C . ASP A 1 96 ? 0.533 -3.596 12.377 1.00 95.25 96 ASP A C 1
ATOM 765 O O . ASP A 1 96 ? 1.708 -3.218 12.325 1.00 95.25 96 ASP A O 1
ATOM 769 N N . LEU A 1 97 ? 0.023 -4.381 11.414 1.00 95.25 97 LEU A N 1
ATOM 770 C CA . LEU A 1 97 ? 0.775 -4.756 10.210 1.00 95.25 97 LEU A CA 1
ATOM 771 C C . LEU A 1 97 ? 1.108 -3.528 9.355 1.00 95.25 97 LEU A C 1
ATOM 773 O O . LEU A 1 97 ? 2.262 -3.342 8.965 1.00 95.25 97 LEU A O 1
ATOM 777 N N . VAL A 1 98 ? 0.123 -2.670 9.084 1.00 94.44 98 VAL A N 1
ATOM 778 C CA . VAL A 1 98 ? 0.311 -1.439 8.304 1.00 94.44 98 VAL A CA 1
ATOM 779 C C . VAL A 1 98 ? 1.345 -0.527 8.969 1.00 94.44 98 VAL A C 1
ATOM 781 O O . VAL A 1 98 ? 2.243 -0.045 8.282 1.00 94.44 98 VAL A O 1
ATOM 784 N N . GLU A 1 99 ? 1.281 -0.334 10.288 1.00 92.75 99 GLU A N 1
ATOM 785 C CA . GLU A 1 99 ? 2.246 0.467 11.051 1.00 92.75 99 GLU A CA 1
ATOM 786 C C . GLU A 1 99 ? 3.672 -0.079 10.905 1.00 92.75 99 GLU A C 1
ATOM 788 O O . GLU A 1 99 ? 4.607 0.675 10.613 1.00 92.75 99 GLU A O 1
ATOM 793 N N . LYS A 1 100 ? 3.840 -1.401 11.033 1.00 89.75 100 LYS A N 1
ATOM 794 C CA . LYS A 1 100 ? 5.136 -2.066 10.850 1.00 89.75 100 LYS A CA 1
ATOM 795 C C . LYS A 1 100 ? 5.716 -1.810 9.455 1.00 89.75 100 LYS A C 1
ATOM 797 O O . LYS A 1 100 ? 6.920 -1.575 9.330 1.00 89.75 100 LYS A O 1
ATOM 802 N N . PHE A 1 101 ? 4.881 -1.831 8.414 1.00 84.31 101 PHE A N 1
ATOM 803 C CA . PHE A 1 101 ? 5.316 -1.628 7.027 1.00 84.31 101 PHE A CA 1
ATOM 804 C C . PHE A 1 101 ? 5.450 -0.161 6.622 1.00 84.31 101 PHE A C 1
ATOM 806 O O . PHE A 1 101 ? 6.249 0.151 5.740 1.00 84.31 101 PHE A O 1
ATOM 813 N N . ALA A 1 102 ? 4.738 0.758 7.267 1.00 82.69 102 ALA A N 1
ATOM 814 C CA . ALA A 1 102 ? 4.754 2.171 6.907 1.00 82.69 102 ALA A CA 1
ATOM 815 C C . ALA A 1 102 ? 6.147 2.813 7.034 1.00 82.69 102 ALA A C 1
ATOM 817 O O . ALA A 1 102 ? 6.467 3.728 6.278 1.00 82.69 102 ALA A O 1
ATOM 818 N N . GLY A 1 103 ? 7.009 2.292 7.915 1.00 80.88 103 GLY A N 1
ATOM 819 C CA . GLY A 1 103 ? 8.419 2.696 7.997 1.00 80.88 103 GLY A CA 1
ATOM 820 C C . GLY A 1 103 ? 9.272 2.321 6.775 1.00 80.88 103 GLY A C 1
ATOM 821 O O . GLY A 1 103 ? 10.347 2.884 6.598 1.00 80.88 103 GLY A O 1
ATOM 822 N N . TYR A 1 104 ? 8.796 1.401 5.933 1.00 86.38 104 TYR A N 1
ATOM 823 C CA . TYR A 1 104 ? 9.472 0.898 4.731 1.00 86.38 104 TYR A CA 1
ATOM 824 C C . TYR A 1 104 ? 8.687 1.184 3.441 1.00 86.38 104 TYR A C 1
ATOM 826 O O . TYR A 1 104 ? 9.102 0.767 2.361 1.00 86.38 104 TYR A O 1
ATOM 834 N N . GLY A 1 105 ? 7.546 1.874 3.540 1.00 87.44 105 GLY A N 1
ATOM 835 C CA . GLY A 1 105 ? 6.672 2.144 2.405 1.00 87.44 105 GLY A CA 1
ATOM 836 C C . GLY A 1 105 ? 7.334 3.052 1.369 1.00 87.44 105 GLY A C 1
ATOM 837 O O . GLY A 1 105 ? 7.750 4.174 1.677 1.00 87.44 105 GLY A O 1
ATOM 838 N N . PHE A 1 106 ? 7.363 2.606 0.114 1.00 92.75 106 PHE A N 1
ATOM 839 C CA . PHE A 1 106 ? 7.885 3.386 -1.009 1.00 92.75 106 PHE A CA 1
ATOM 840 C C . PHE A 1 106 ? 6.803 4.254 -1.649 1.00 92.75 106 PHE A C 1
ATOM 842 O O . PHE A 1 106 ? 5.625 3.906 -1.650 1.00 92.75 106 PHE A O 1
ATOM 849 N N . ASN A 1 107 ? 7.192 5.388 -2.225 1.00 93.12 107 ASN A N 1
ATOM 850 C CA . ASN A 1 107 ? 6.271 6.199 -3.011 1.00 93.12 107 ASN A CA 1
ATOM 851 C C . ASN A 1 107 ? 6.070 5.562 -4.398 1.00 93.12 107 ASN A C 1
ATOM 853 O O . ASN A 1 107 ? 7.016 5.492 -5.189 1.00 93.12 107 ASN A O 1
ATOM 857 N N . LYS A 1 108 ? 4.847 5.111 -4.703 1.00 93.75 108 LYS A N 1
ATOM 858 C CA . LYS A 1 108 ? 4.536 4.393 -5.948 1.00 93.75 108 LYS A CA 1
ATOM 859 C C . LYS A 1 108 ? 4.761 5.258 -7.182 1.00 93.75 108 LYS A C 1
ATOM 861 O O . LYS A 1 108 ? 5.256 4.751 -8.186 1.00 93.75 108 LYS A O 1
ATOM 866 N N . SER A 1 109 ? 4.423 6.547 -7.114 1.00 93.81 109 SER A N 1
ATOM 867 C CA . SER A 1 109 ? 4.587 7.463 -8.252 1.00 93.81 109 SER A CA 1
ATOM 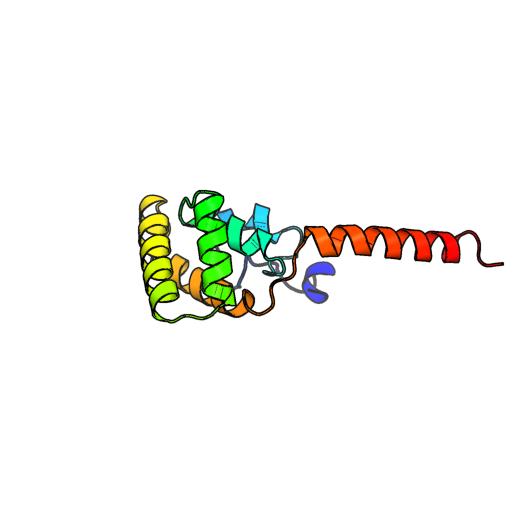868 C C . SER A 1 109 ? 6.058 7.618 -8.656 1.00 93.81 109 SER A C 1
ATOM 870 O O . SER A 1 109 ? 6.394 7.527 -9.838 1.00 93.81 109 SER A O 1
ATOM 872 N N . HIS A 1 110 ? 6.951 7.726 -7.670 1.00 96.88 110 HIS A N 1
ATOM 873 C CA . HIS A 1 110 ? 8.389 7.784 -7.894 1.00 96.88 110 HIS A CA 1
ATOM 874 C C . HIS A 1 110 ? 8.923 6.462 -8.462 1.00 96.88 110 HIS A C 1
ATOM 876 O O . HIS A 1 110 ? 9.646 6.462 -9.458 1.00 96.88 110 HIS A O 1
ATOM 882 N N . SER A 1 111 ? 8.508 5.328 -7.885 1.00 96.25 111 SER A N 1
ATOM 883 C CA . SER A 1 111 ? 8.886 4.002 -8.383 1.00 96.25 111 SER A CA 1
ATOM 884 C C . SER A 1 111 ? 8.445 3.772 -9.831 1.00 96.25 111 SER A C 1
ATOM 886 O O . SER A 1 111 ? 9.230 3.264 -10.626 1.00 96.25 111 SER A O 1
ATOM 888 N N . ALA A 1 112 ? 7.220 4.160 -10.197 1.00 96.62 112 ALA A N 1
ATOM 889 C CA . ALA A 1 112 ? 6.694 3.979 -11.549 1.00 96.62 112 ALA A CA 1
ATOM 890 C C .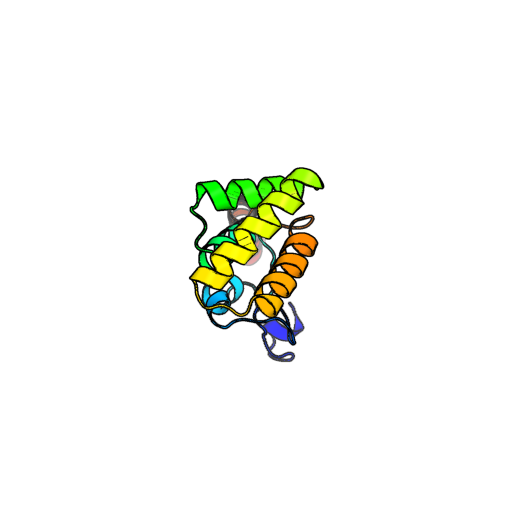 ALA A 1 112 ? 7.466 4.806 -12.590 1.00 96.62 112 ALA A C 1
ATOM 892 O O . ALA A 1 112 ? 7.828 4.282 -13.644 1.00 96.62 112 ALA A O 1
ATOM 893 N N . ALA A 1 113 ? 7.774 6.069 -12.278 1.00 97.75 113 ALA A N 1
ATOM 894 C CA . ALA A 1 113 ? 8.540 6.937 -13.170 1.00 97.75 113 ALA A CA 1
ATOM 895 C C . ALA A 1 113 ? 9.947 6.378 -13.452 1.00 97.75 113 ALA A C 1
ATOM 897 O O . ALA A 1 113 ? 10.372 6.304 -14.604 1.00 97.75 113 ALA A O 1
ATOM 898 N N . TYR A 1 114 ? 10.649 5.911 -12.416 1.00 97.94 114 TYR A N 1
ATOM 899 C CA . TYR A 1 114 ? 11.984 5.320 -12.570 1.00 97.94 114 TYR A CA 1
ATOM 900 C C . TYR A 1 114 ? 11.954 3.933 -13.225 1.00 97.94 114 TYR A C 1
ATOM 902 O O . TYR A 1 114 ? 12.865 3.583 -13.982 1.00 97.94 114 TYR A O 1
ATOM 910 N N . ALA A 1 115 ? 10.902 3.146 -12.986 1.00 97.88 115 ALA A N 1
ATOM 911 C CA . ALA A 1 115 ? 10.716 1.861 -13.652 1.00 97.88 115 ALA A CA 1
ATOM 912 C C . ALA A 1 115 ? 10.563 2.030 -15.171 1.00 97.88 115 ALA A C 1
ATOM 914 O O . ALA A 1 115 ? 11.120 1.232 -15.921 1.00 97.88 115 ALA A O 1
ATOM 915 N N . LEU A 1 116 ? 9.887 3.090 -15.632 1.00 98.19 116 LEU A N 1
ATOM 916 C CA . LEU A 1 116 ? 9.757 3.389 -17.060 1.00 98.19 116 LEU A CA 1
ATOM 917 C C . LEU A 1 116 ? 11.119 3.657 -17.717 1.00 98.19 116 LEU A C 1
ATOM 919 O O . LEU A 1 116 ? 11.426 3.052 -18.741 1.00 98.19 116 LEU A O 1
ATOM 923 N N . VAL A 1 117 ? 11.959 4.495 -17.105 1.00 98.19 117 VAL A N 1
ATOM 924 C CA . VAL A 1 117 ? 13.320 4.777 -17.606 1.00 98.19 117 VAL A CA 1
ATOM 925 C C . VAL A 1 117 ? 14.184 3.513 -17.610 1.00 98.19 117 VAL A C 1
ATOM 927 O O . VAL A 1 117 ? 14.920 3.251 -18.565 1.00 98.19 117 VAL A O 1
ATOM 930 N N . SER A 1 118 ? 14.065 2.692 -16.564 1.00 98.56 118 SER A N 1
ATOM 931 C CA . SER A 1 118 ? 14.773 1.409 -16.472 1.00 98.56 118 SER A CA 1
ATOM 932 C C . SER A 1 118 ? 14.348 0.460 -17.595 1.00 98.56 118 SER A C 1
ATOM 934 O O . SER A 1 118 ? 15.193 -0.152 -18.249 1.00 98.56 118 SER A O 1
ATOM 936 N N . TYR A 1 119 ? 13.042 0.378 -17.859 1.00 98.38 119 TYR A N 1
ATOM 937 C C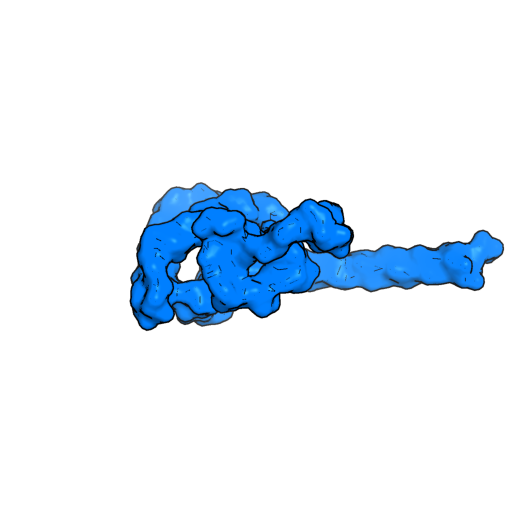A . TYR A 1 119 ? 12.487 -0.429 -18.940 1.00 98.38 119 TYR A CA 1
ATOM 938 C C . TYR A 1 119 ? 12.947 0.069 -20.312 1.00 98.38 119 TYR A C 1
ATOM 940 O O . TYR A 1 119 ? 13.394 -0.733 -21.124 1.00 98.38 119 TYR A O 1
ATOM 948 N N . GLN A 1 120 ? 12.909 1.381 -20.556 1.00 98.50 120 GLN A N 1
ATOM 949 C CA . GLN A 1 120 ? 13.387 1.986 -21.803 1.00 98.50 120 GLN A CA 1
ATOM 950 C C . GLN A 1 120 ? 14.871 1.694 -22.041 1.00 98.50 120 GLN A C 1
ATOM 952 O O . GLN A 1 120 ? 15.249 1.276 -23.133 1.00 98.50 120 GLN A O 1
ATOM 957 N N . THR A 1 121 ? 15.702 1.842 -21.007 1.00 98.38 121 THR A N 1
ATOM 958 C CA . THR A 1 121 ? 17.134 1.515 -21.073 1.00 98.38 121 THR A CA 1
ATOM 959 C C . THR A 1 121 ? 17.351 0.043 -21.420 1.00 98.38 121 THR A C 1
ATOM 961 O O . THR A 1 121 ? 18.153 -0.279 -22.296 1.00 98.38 121 THR A O 1
ATOM 964 N N . LEU A 1 122 ? 16.624 -0.865 -20.761 1.00 98.31 122 LEU A N 1
ATOM 965 C CA . LEU A 1 122 ? 16.723 -2.296 -21.040 1.00 98.31 122 LEU A CA 1
ATOM 966 C C . LEU A 1 122 ? 16.242 -2.632 -22.454 1.00 98.31 122 LEU A C 1
ATOM 968 O O . LEU A 1 122 ? 16.868 -3.442 -23.128 1.00 98.31 122 LEU A O 1
ATOM 972 N N . TRP A 1 123 ? 15.161 -2.001 -22.906 1.00 98.44 123 TRP A N 1
ATOM 973 C CA . TRP A 1 123 ? 14.617 -2.191 -24.243 1.00 98.44 123 TRP A CA 1
ATOM 974 C C . TRP A 1 123 ? 15.623 -1.763 -25.315 1.00 98.44 123 TRP A C 1
ATOM 976 O O . TRP A 1 123 ? 15.898 -2.528 -26.236 1.00 98.44 123 TRP A O 1
ATOM 986 N N . LEU A 1 124 ? 16.252 -0.594 -25.154 1.00 98.44 124 LEU A N 1
ATOM 987 C CA . LEU A 1 124 ? 17.3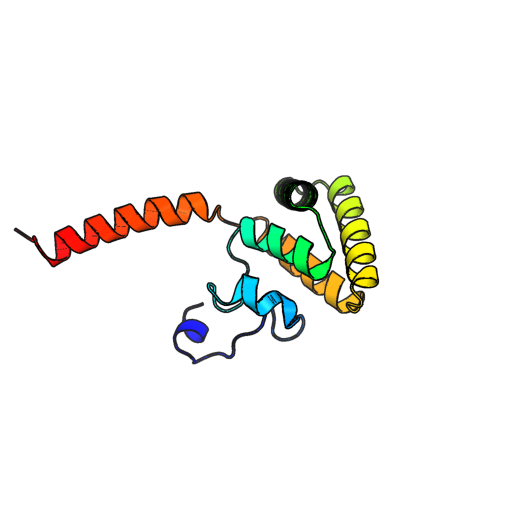24 -0.149 -26.047 1.00 98.44 124 LEU A CA 1
ATOM 988 C C . LEU A 1 124 ? 18.492 -1.136 -26.041 1.00 98.44 124 LEU A C 1
ATOM 990 O O . LEU A 1 124 ? 18.913 -1.570 -27.103 1.00 98.44 124 LEU A O 1
ATOM 994 N N . LYS A 1 125 ? 18.953 -1.579 -24.868 1.00 98.06 125 LYS A N 1
ATOM 995 C CA . LYS A 1 125 ? 20.022 -2.584 -24.771 1.00 98.06 125 LYS A CA 1
ATOM 996 C C . LYS A 1 125 ? 19.654 -3.917 -25.439 1.00 98.06 125 LYS A C 1
ATOM 998 O O . LYS A 1 125 ? 20.524 -4.575 -25.997 1.00 98.06 125 LYS A O 1
ATOM 1003 N N . ALA A 1 126 ? 18.391 -4.333 -25.358 1.00 98.19 126 ALA A N 1
ATOM 1004 C CA . ALA A 1 126 ? 17.917 -5.595 -25.919 1.00 98.19 126 ALA A CA 1
ATOM 1005 C C . ALA A 1 126 ? 17.760 -5.550 -27.448 1.00 98.19 126 ALA A C 1
ATOM 1007 O O . ALA A 1 126 ? 17.995 -6.559 -28.108 1.00 98.19 126 ALA A O 1
ATOM 1008 N N . HIS A 1 127 ? 17.366 -4.401 -28.007 1.00 98.00 127 HIS A N 1
ATOM 1009 C CA . HIS A 1 127 ? 17.033 -4.263 -29.430 1.00 98.00 127 HIS A CA 1
ATOM 1010 C C . HIS A 1 127 ? 18.072 -3.480 -30.253 1.00 98.00 127 HIS A C 1
ATOM 1012 O O . HIS A 1 127 ? 18.109 -3.635 -31.470 1.00 98.00 127 HIS A O 1
ATOM 1018 N N . TYR A 1 128 ? 18.939 -2.697 -29.604 1.00 97.56 128 TYR A N 1
ATOM 1019 C CA . TYR A 1 128 ? 20.023 -1.903 -30.201 1.00 97.56 128 TYR A CA 1
ATOM 1020 C C . TYR A 1 128 ? 21.338 -2.082 -29.407 1.00 97.56 128 TYR A C 1
ATOM 1022 O O . TYR A 1 128 ? 21.784 -1.162 -28.725 1.00 97.56 128 TYR A O 1
ATOM 1030 N N . PRO A 1 129 ? 21.951 -3.279 -29.434 1.00 93.31 129 PRO A N 1
ATOM 1031 C CA . PRO A 1 129 ? 23.098 -3.617 -28.583 1.00 93.31 129 PRO A CA 1
ATOM 1032 C C . PRO A 1 129 ? 24.471 -3.107 -29.067 1.00 93.31 129 PRO A C 1
ATOM 1034 O O . PRO A 1 129 ? 25.452 -3.320 -28.354 1.00 93.31 129 PRO A O 1
ATOM 1037 N N . ALA A 1 130 ? 24.557 -2.517 -30.265 1.00 82.88 130 ALA A N 1
ATOM 1038 C CA . ALA A 1 130 ? 25.803 -2.143 -30.947 1.00 82.88 130 ALA A CA 1
ATOM 1039 C C . ALA A 1 130 ? 26.135 -0.650 -30.818 1.00 82.88 130 ALA A C 1
ATOM 1041 O O . ALA A 1 130 ? 25.182 0.162 -30.793 1.00 82.88 130 ALA A O 1
#